Protein AF-A0A8H4VLN3-F1 (afdb_monomer)

Organism: NCBI:txid84607

Sequence (105 aa):
MHAAISAKVCYFVEVFSPTVVGLARGYHFKNQEARKKALEQEIEQLQARLGEGVDAEKIVKRHIALLHKYNEAKDAAQILIGRLASIKQTTIRQIHEDYGLTDDD

Solvent-accessible surface area (backbone atoms only — not comparable to full-atom values): 6223 Å² total; per-residue (Å²): 144,78,74,76,67,62,60,64,61,56,67,70,68,79,68,79,48,72,64,60,59,49,49,52,53,51,51,56,49,53,52,49,52,54,49,48,54,52,50,52,53,50,50,51,53,54,47,62,73,64,36,91,92,56,58,64,67,60,53,50,53,50,51,54,51,51,51,53,54,50,49,54,53,51,54,54,49,51,54,52,45,51,52,49,16,61,74,68,75,48,50,56,67,57,51,27,62,76,68,67,60,61,96,89,121

Foldseek 3Di:
DPPPPVVVVVVVPPPPPVVVVVVVVVVVVVVVVVVVVVVVVVVVVVCVVQPPPDDPVVVVVVVVVVVVVVVVVVVVVLVVLVVVCVVVVHDSVVVCVVVVVDPPD

pLDDT: mean 75.78, std 18.6, range [36.28, 94.94]

Mean predicted aligned error: 15.26 Å

InterPro domains:
  IPR010760 DNA repair protein, Swi5 [PF07061] (30-103)
  IPR010760 DNA repair protein, Swi5 [PTHR28529] (33-105)

Structure (mmCIF, N/CA/C/O backbone):
data_AF-A0A8H4VLN3-F1
#
_entry.id   AF-A0A8H4VLN3-F1
#
loop_
_atom_site.group_PDB
_atom_site.id
_atom_site.type_symbol
_atom_site.label_atom_id
_atom_site.label_alt_id
_atom_site.label_comp_id
_atom_site.label_asym_id
_atom_site.label_entity_id
_atom_site.label_seq_id
_atom_site.pdbx_PDB_ins_code
_atom_site.Cartn_x
_atom_site.Cartn_y
_atom_site.Cartn_z
_atom_site.occupancy
_atom_site.B_iso_or_equiv
_atom_site.auth_seq_id
_atom_site.auth_comp_id
_atom_site.auth_asym_id
_atom_site.auth_atom_id
_atom_site.pdbx_PDB_model_num
ATOM 1 N N . MET A 1 1 ? 77.014 18.017 -9.787 1.00 43.69 1 MET A N 1
ATOM 2 C CA . MET A 1 1 ? 76.338 16.924 -10.525 1.00 43.69 1 MET A CA 1
ATOM 3 C C . MET A 1 1 ? 74.951 16.614 -9.935 1.00 43.69 1 MET A C 1
ATOM 5 O O . MET A 1 1 ? 74.667 15.466 -9.639 1.00 43.69 1 MET A O 1
ATOM 9 N N . HIS A 1 2 ? 74.073 17.612 -9.749 1.00 36.28 2 HIS A N 1
ATOM 10 C CA . HIS A 1 2 ? 72.748 17.415 -9.112 1.00 36.28 2 HIS A CA 1
ATOM 11 C C . HIS A 1 2 ? 71.563 17.954 -9.942 1.00 36.28 2 HIS A C 1
ATOM 13 O O . HIS A 1 2 ? 70.422 17.862 -9.512 1.00 36.28 2 HIS A O 1
ATOM 19 N N . ALA A 1 3 ? 71.807 18.481 -11.149 1.00 39.62 3 ALA A N 1
ATOM 20 C CA . ALA A 1 3 ? 70.766 19.102 -11.978 1.00 39.62 3 ALA A CA 1
ATOM 21 C C . ALA A 1 3 ? 70.187 18.180 -13.074 1.00 39.62 3 ALA A C 1
ATOM 23 O O . ALA A 1 3 ? 69.159 18.497 -13.660 1.00 39.62 3 ALA A O 1
ATOM 24 N N . ALA A 1 4 ? 70.808 17.026 -13.352 1.00 45.34 4 ALA A N 1
ATOM 25 C CA . ALA A 1 4 ? 70.414 16.167 -14.478 1.00 45.34 4 ALA A CA 1
ATOM 26 C C . ALA A 1 4 ? 69.339 15.112 -14.138 1.00 45.34 4 ALA A C 1
ATOM 28 O O . ALA A 1 4 ? 68.749 14.528 -15.043 1.00 45.34 4 ALA A O 1
ATOM 29 N N . ILE A 1 5 ? 69.064 14.861 -12.851 1.00 48.22 5 ILE A N 1
ATOM 30 C CA . ILE A 1 5 ? 68.099 13.827 -12.425 1.00 48.22 5 ILE A CA 1
ATOM 31 C C . ILE A 1 5 ? 66.667 14.395 -12.347 1.00 48.22 5 ILE A C 1
ATOM 33 O O . ILE A 1 5 ? 65.704 13.676 -12.599 1.00 48.22 5 ILE A O 1
ATOM 37 N N . SER A 1 6 ? 66.509 15.702 -12.107 1.00 43.69 6 SER A N 1
ATOM 38 C CA . SER A 1 6 ? 65.190 16.338 -11.952 1.00 43.69 6 SER A CA 1
ATOM 39 C C . SER A 1 6 ? 64.414 16.485 -13.274 1.00 43.69 6 SER A C 1
ATOM 41 O O . SER A 1 6 ? 63.190 16.390 -13.281 1.00 43.69 6 SER A O 1
ATOM 43 N N . ALA A 1 7 ? 65.101 16.594 -14.417 1.00 46.19 7 ALA A N 1
ATOM 44 C CA . ALA A 1 7 ? 64.438 16.721 -15.719 1.00 46.19 7 ALA A CA 1
ATOM 45 C C . ALA A 1 7 ? 63.827 15.401 -16.235 1.00 46.19 7 ALA A C 1
ATOM 47 O O . ALA A 1 7 ? 62.825 15.424 -16.945 1.00 46.19 7 ALA A O 1
ATOM 48 N N . LYS A 1 8 ? 64.386 14.240 -15.854 1.00 44.22 8 LYS A N 1
ATOM 49 C CA . LYS A 1 8 ? 63.875 12.923 -16.285 1.00 44.22 8 LYS A CA 1
ATOM 50 C C . LYS A 1 8 ? 62.603 12.493 -15.551 1.00 44.22 8 LYS A C 1
ATOM 52 O O . LYS A 1 8 ? 61.819 11.741 -16.115 1.00 44.22 8 LYS A O 1
ATOM 57 N N . VAL A 1 9 ? 62.384 12.985 -14.330 1.00 43.94 9 VAL A N 1
ATOM 58 C CA . VAL A 1 9 ? 61.159 12.707 -13.558 1.00 43.94 9 VAL A CA 1
ATOM 59 C C . VAL A 1 9 ? 60.022 13.653 -13.961 1.00 43.94 9 VAL A C 1
ATOM 61 O O . VAL A 1 9 ? 58.866 13.243 -13.960 1.00 43.94 9 VAL A O 1
ATOM 64 N N . CYS A 1 10 ? 60.334 14.879 -14.400 1.00 37.25 10 CYS A N 1
ATOM 65 C CA . CYS A 1 10 ? 59.312 15.817 -14.877 1.00 37.25 10 CYS A CA 1
ATOM 66 C C . CYS A 1 10 ? 58.704 15.395 -16.232 1.00 37.25 10 CYS A C 1
ATOM 68 O O . CYS A 1 10 ? 57.500 15.507 -16.434 1.00 37.25 10 CYS A O 1
ATOM 70 N N . TYR A 1 11 ? 59.500 14.796 -17.127 1.00 39.62 11 TYR A N 1
ATOM 71 C CA . TYR A 1 11 ? 59.018 14.333 -18.439 1.00 39.62 11 TYR A CA 1
ATOM 72 C C . TYR A 1 11 ? 58.096 13.102 -18.402 1.00 39.62 11 TYR A C 1
ATOM 74 O O . TYR A 1 11 ? 57.550 12.723 -19.436 1.00 39.62 11 TYR A O 1
ATOM 82 N N . PHE A 1 12 ? 57.912 12.460 -17.244 1.00 38.09 12 PHE A N 1
ATOM 83 C CA . PHE A 1 12 ? 57.070 11.265 -17.131 1.00 38.09 12 PHE A CA 1
ATOM 84 C C . PHE A 1 12 ? 55.602 11.581 -16.784 1.00 38.09 12 PHE A C 1
ATOM 86 O O . PHE A 1 12 ? 54.744 10.718 -16.945 1.00 38.09 12 PHE A O 1
ATOM 93 N N . VAL A 1 13 ? 55.283 12.808 -16.347 1.00 44.00 13 VAL A N 1
ATOM 94 C CA . VAL A 1 13 ? 53.928 13.165 -15.870 1.00 44.00 13 VAL A CA 1
ATOM 95 C C . VAL A 1 13 ? 53.151 14.055 -16.857 1.00 44.00 13 VAL A C 1
ATOM 97 O O . VAL A 1 13 ? 51.926 14.107 -16.800 1.00 44.00 13 VAL A O 1
ATOM 100 N N . GLU A 1 14 ? 53.812 14.671 -17.841 1.00 38.47 14 GLU A N 1
ATOM 101 C CA . GLU A 1 14 ? 53.172 15.553 -18.839 1.00 38.47 14 GLU A CA 1
ATOM 102 C C . GLU A 1 14 ? 52.742 14.858 -20.147 1.00 38.47 14 GLU A C 1
ATOM 104 O O . GLU A 1 14 ? 52.456 15.516 -21.145 1.00 38.47 14 GLU A O 1
ATOM 109 N N . VAL A 1 15 ? 52.634 13.525 -20.168 1.00 43.03 15 VAL A N 1
ATOM 110 C CA . VAL A 1 15 ? 52.060 12.788 -21.314 1.00 43.03 15 VAL A CA 1
ATOM 111 C C . VAL A 1 15 ? 50.862 11.943 -20.878 1.00 43.03 15 VAL A C 1
ATOM 113 O O . VAL A 1 15 ? 50.728 10.774 -21.232 1.00 43.03 15 VAL A O 1
ATOM 116 N N . PHE A 1 16 ? 49.927 12.534 -20.130 1.00 47.53 16 PHE A N 1
ATOM 117 C CA . PHE A 1 16 ? 48.560 12.006 -20.091 1.00 47.53 16 PHE A CA 1
ATOM 118 C C . PHE A 1 16 ? 47.848 12.444 -21.378 1.00 47.53 16 PHE A C 1
ATOM 120 O O . PHE A 1 16 ? 47.191 13.478 -21.458 1.00 47.53 16 PHE A O 1
ATOM 127 N N . SER A 1 17 ? 48.101 11.677 -22.438 1.00 41.06 17 SER A N 1
ATOM 128 C CA . SER A 1 17 ? 47.664 11.942 -23.807 1.00 41.06 17 SER A CA 1
ATOM 129 C C . SER A 1 17 ? 46.146 12.224 -23.891 1.00 41.06 17 SER A C 1
ATOM 131 O O . SER A 1 17 ? 45.361 11.474 -23.306 1.00 41.06 17 SER A O 1
ATOM 133 N N . PRO A 1 18 ? 45.676 13.221 -24.672 1.00 52.78 18 PRO A N 1
ATOM 134 C CA . PRO A 1 18 ? 44.240 13.466 -24.894 1.00 52.78 18 PRO A CA 1
ATOM 135 C C . PRO A 1 18 ? 43.489 12.224 -25.414 1.00 52.78 18 PRO A C 1
ATOM 137 O O . PRO A 1 18 ? 42.276 12.092 -25.243 1.00 52.78 18 PRO A O 1
ATOM 140 N N . THR A 1 19 ? 44.224 11.265 -25.977 1.00 52.22 19 THR A N 1
ATOM 141 C CA . THR A 1 19 ? 43.740 9.967 -26.445 1.00 52.22 19 THR A CA 1
ATOM 142 C C . THR A 1 19 ? 43.203 9.069 -25.325 1.00 52.22 19 THR A C 1
ATOM 144 O O . THR A 1 19 ? 42.180 8.421 -25.531 1.00 52.22 19 THR A O 1
ATOM 147 N N . VAL A 1 20 ? 43.814 9.043 -24.129 1.00 53.38 20 VAL A N 1
ATOM 148 C CA . VAL A 1 20 ? 43.330 8.185 -23.021 1.00 53.38 20 VAL A CA 1
ATOM 149 C C . VAL A 1 20 ? 42.072 8.752 -22.365 1.00 53.38 20 VAL A C 1
ATOM 151 O O . VAL A 1 20 ? 41.158 8.001 -22.026 1.00 53.38 20 VAL A O 1
ATOM 154 N N . VAL A 1 21 ? 41.968 10.082 -22.275 1.00 53.91 21 VAL A N 1
ATOM 155 C CA . VAL A 1 21 ? 40.754 10.765 -21.803 1.00 53.91 21 VAL A CA 1
ATOM 156 C C . VAL A 1 21 ? 39.619 10.596 -22.821 1.00 53.91 21 VAL A C 1
ATOM 158 O O . VAL A 1 21 ? 38.486 10.314 -22.434 1.00 53.91 21 VAL A O 1
ATOM 161 N N . GLY A 1 22 ? 39.918 10.682 -24.123 1.00 56.16 22 GLY A N 1
ATOM 162 C CA . GLY A 1 22 ? 38.964 10.402 -25.201 1.00 56.16 22 GLY A CA 1
ATOM 163 C C . GLY A 1 22 ? 38.463 8.953 -25.207 1.00 56.16 22 GLY A C 1
ATOM 164 O O . GLY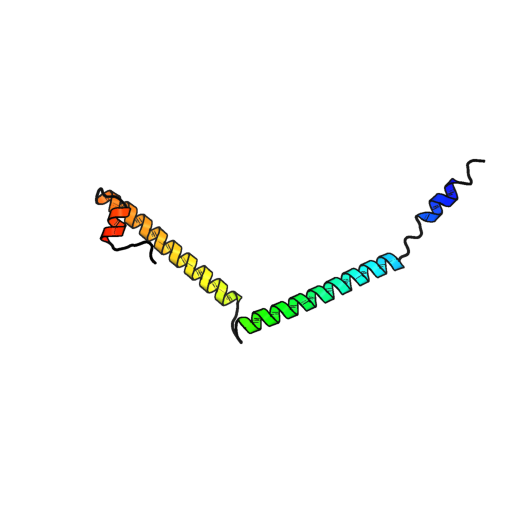 A 1 22 ? 37.258 8.723 -25.324 1.00 56.16 22 GLY A O 1
ATOM 165 N N . LEU A 1 23 ? 39.356 7.977 -24.999 1.00 57.16 23 LEU A N 1
ATOM 166 C CA . LEU A 1 23 ? 38.995 6.560 -24.886 1.00 57.16 23 LEU A CA 1
ATOM 167 C C . LEU A 1 23 ? 38.120 6.278 -23.659 1.00 57.16 23 LEU A C 1
ATOM 169 O O . LEU A 1 23 ? 37.121 5.572 -23.784 1.00 57.16 23 LEU A O 1
ATOM 173 N N . ALA A 1 24 ? 38.445 6.851 -22.496 1.00 60.44 24 ALA A N 1
ATOM 174 C CA . ALA A 1 24 ? 37.644 6.694 -21.282 1.00 60.44 24 ALA A CA 1
ATOM 175 C C . ALA A 1 24 ? 36.236 7.296 -21.443 1.00 60.44 24 ALA A C 1
ATOM 177 O O . ALA A 1 24 ? 35.244 6.687 -21.039 1.00 60.44 24 ALA A O 1
ATOM 178 N N . ARG A 1 25 ? 36.125 8.455 -22.108 1.00 57.03 25 ARG A N 1
ATOM 179 C CA . ARG A 1 25 ? 34.837 9.101 -22.414 1.00 57.03 25 ARG A CA 1
ATOM 180 C C . ARG A 1 25 ? 34.002 8.273 -23.395 1.00 57.03 25 ARG A C 1
ATOM 182 O O . ARG A 1 25 ? 32.803 8.107 -23.183 1.00 57.03 25 ARG A O 1
ATOM 189 N N . GLY A 1 26 ? 34.638 7.703 -24.421 1.00 63.50 26 GLY A N 1
ATOM 190 C CA . GLY A 1 26 ? 34.001 6.787 -25.370 1.00 63.50 26 GLY A CA 1
ATOM 191 C C . GLY A 1 26 ? 33.563 5.465 -24.731 1.00 63.50 26 GLY A C 1
ATOM 192 O O . GLY A 1 26 ? 32.470 4.981 -25.018 1.00 63.50 26 GLY A O 1
ATOM 193 N N . TYR A 1 27 ? 34.364 4.907 -23.819 1.00 64.44 27 TYR A N 1
ATOM 194 C CA . TYR A 1 27 ? 34.013 3.709 -23.051 1.00 64.44 27 TYR A CA 1
ATOM 195 C C . TYR A 1 27 ? 32.814 3.963 -22.129 1.00 64.44 27 TYR A C 1
ATOM 197 O O . TYR A 1 27 ? 31.868 3.180 -22.116 1.00 64.44 27 TYR A O 1
ATOM 205 N N . HIS A 1 28 ? 32.796 5.098 -21.423 1.00 66.19 28 HIS A N 1
ATOM 206 C CA . HIS A 1 28 ? 31.669 5.492 -20.577 1.00 66.19 28 HIS A CA 1
ATOM 207 C C . HIS A 1 28 ? 30.385 5.717 -21.392 1.00 66.19 28 HIS A C 1
ATOM 209 O O . HIS A 1 28 ? 29.294 5.379 -20.939 1.00 66.19 28 HIS A O 1
ATOM 215 N N . PHE A 1 29 ? 30.484 6.260 -22.608 1.00 67.50 29 PHE A N 1
ATOM 216 C CA . PHE A 1 29 ? 29.331 6.426 -23.495 1.00 67.50 29 PHE A CA 1
ATOM 217 C C . PHE A 1 29 ? 28.793 5.079 -23.994 1.00 67.50 29 PHE A C 1
ATOM 219 O O . PHE A 1 29 ? 27.612 4.800 -23.817 1.00 67.50 29 PHE A O 1
ATOM 226 N N . LYS A 1 30 ? 29.668 4.192 -24.486 1.00 74.19 30 LYS A N 1
ATOM 227 C CA . LYS A 1 30 ? 29.289 2.837 -24.924 1.00 74.19 30 LYS A CA 1
ATOM 228 C C . LYS A 1 30 ? 28.662 2.010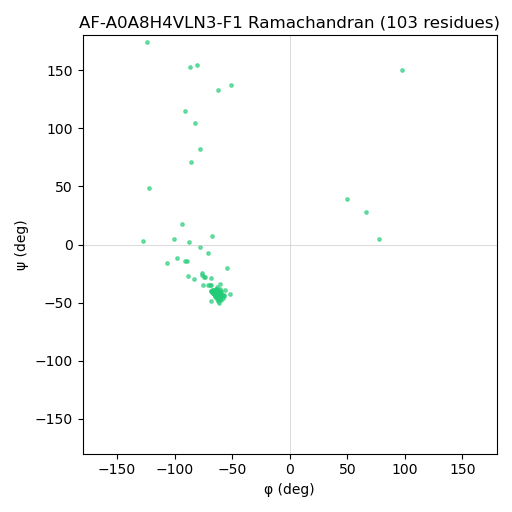 -23.803 1.00 74.19 30 LYS A C 1
ATOM 230 O O . LYS A 1 30 ? 27.681 1.309 -24.029 1.00 74.19 30 LYS A O 1
ATOM 235 N N . ASN A 1 31 ? 29.195 2.108 -22.586 1.00 76.81 31 ASN A N 1
ATOM 236 C CA . ASN A 1 31 ? 28.651 1.386 -21.438 1.00 76.81 31 ASN A CA 1
ATOM 237 C C . ASN A 1 31 ? 27.280 1.943 -21.014 1.00 76.81 31 ASN A C 1
ATOM 239 O O . ASN A 1 31 ? 26.392 1.188 -20.625 1.00 76.81 31 ASN A O 1
ATOM 243 N N . GLN A 1 32 ? 27.078 3.260 -21.135 1.00 78.19 32 GLN A N 1
ATOM 244 C CA . GLN A 1 32 ? 25.769 3.880 -20.927 1.00 78.19 32 GLN A CA 1
ATOM 245 C C . GLN A 1 32 ? 24.760 3.486 -22.009 1.00 78.19 32 GLN A C 1
ATOM 247 O O . GLN A 1 32 ? 23.612 3.226 -21.671 1.00 78.19 32 GLN A O 1
ATOM 252 N N . GLU A 1 33 ? 25.157 3.411 -23.279 1.00 81.69 33 GLU A N 1
ATOM 253 C CA . GLU A 1 33 ? 24.280 2.956 -24.365 1.00 81.69 33 GLU A CA 1
ATOM 254 C C . GLU A 1 33 ? 23.885 1.487 -24.203 1.00 81.69 33 GLU A C 1
ATOM 256 O O . GLU A 1 33 ? 22.706 1.155 -24.299 1.00 81.69 33 GLU A O 1
ATOM 261 N N . ALA A 1 34 ? 24.842 0.614 -23.873 1.00 84.25 34 ALA A N 1
ATOM 262 C CA . ALA A 1 34 ? 24.561 -0.790 -23.585 1.00 84.25 34 ALA A CA 1
ATOM 263 C C . ALA A 1 34 ? 23.594 -0.939 -22.399 1.00 84.25 34 ALA A C 1
ATOM 265 O O . ALA A 1 34 ? 22.646 -1.721 -22.462 1.00 84.25 34 ALA A O 1
ATOM 266 N N . ARG A 1 35 ? 23.787 -0.138 -21.342 1.00 84.69 35 ARG A N 1
ATOM 267 C CA . ARG A 1 35 ? 22.894 -0.116 -20.178 1.00 84.69 35 ARG A CA 1
ATOM 268 C C . ARG A 1 35 ? 21.503 0.418 -20.518 1.00 84.69 35 ARG A C 1
ATOM 270 O O . ARG A 1 35 ? 20.526 -0.156 -20.055 1.00 84.69 35 ARG A O 1
ATOM 277 N N . LYS A 1 36 ? 21.396 1.479 -21.324 1.00 88.56 36 LYS A N 1
ATOM 278 C CA . LYS A 1 36 ? 20.105 2.002 -21.802 1.00 88.56 36 LYS A CA 1
ATOM 279 C C . LYS A 1 36 ? 19.344 0.944 -22.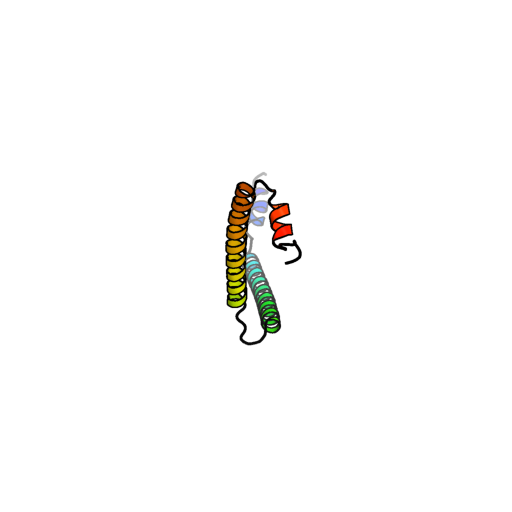589 1.00 88.56 36 LYS A C 1
ATOM 281 O O . LYS A 1 36 ? 18.195 0.684 -22.270 1.00 88.56 36 LYS A O 1
ATOM 286 N N . LYS A 1 37 ? 20.014 0.272 -23.526 1.00 89.31 37 LYS A N 1
ATOM 287 C CA . LYS A 1 37 ? 19.403 -0.783 -24.340 1.00 89.31 37 LYS A CA 1
ATOM 288 C C . LYS A 1 37 ? 18.916 -1.964 -23.497 1.00 89.31 37 LYS A C 1
ATOM 290 O O . LYS A 1 37 ? 17.842 -2.494 -23.752 1.00 89.31 37 LYS A O 1
ATOM 295 N N . ALA A 1 38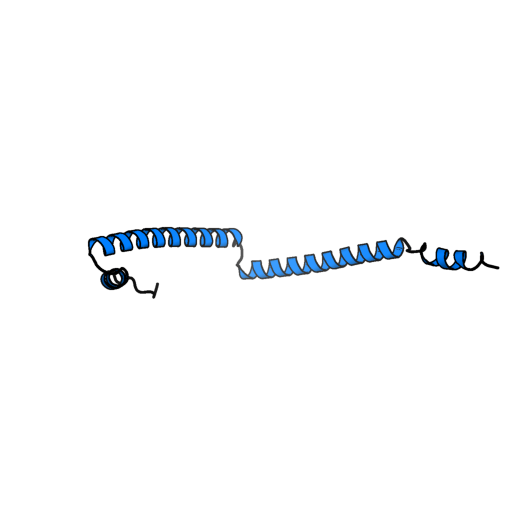 ? 19.685 -2.365 -22.483 1.00 89.62 38 ALA A N 1
ATOM 296 C CA . ALA A 1 38 ? 19.258 -3.405 -21.548 1.00 89.62 38 ALA A CA 1
ATOM 297 C C . ALA A 1 38 ? 18.006 -2.982 -20.753 1.00 89.62 38 ALA A C 1
ATOM 299 O O . ALA A 1 38 ? 17.078 -3.772 -20.614 1.00 89.62 38 ALA A O 1
ATOM 300 N N . LEU A 1 39 ? 17.956 -1.728 -20.288 1.00 89.25 39 LEU A N 1
ATOM 301 C CA . LEU A 1 39 ? 16.792 -1.181 -19.581 1.00 89.25 39 LEU A CA 1
ATOM 302 C C . LEU A 1 39 ? 15.564 -1.054 -20.493 1.00 89.25 39 LEU A C 1
ATOM 304 O O . LEU A 1 39 ? 14.457 -1.343 -20.058 1.00 89.25 39 LEU A O 1
ATOM 308 N N . GLU A 1 40 ? 15.741 -0.660 -21.755 1.00 89.62 40 GLU A N 1
ATOM 309 C CA . GLU A 1 40 ? 14.658 -0.606 -22.747 1.00 89.62 40 GLU A CA 1
ATOM 310 C C . GLU A 1 40 ? 14.062 -1.999 -22.998 1.00 89.62 40 GLU A C 1
ATOM 312 O O . GLU A 1 40 ? 12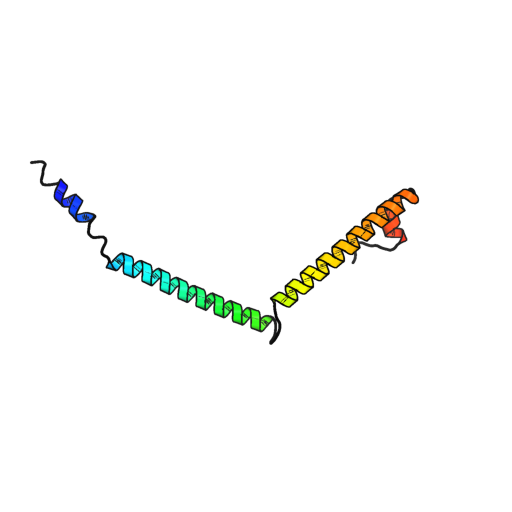.843 -2.153 -22.982 1.00 89.62 40 GLU A O 1
ATOM 317 N N . GLN A 1 41 ? 14.904 -3.031 -23.125 1.00 88.50 41 GLN A N 1
ATOM 318 C CA . GLN A 1 41 ? 14.447 -4.420 -23.261 1.00 88.50 41 GLN A CA 1
ATOM 319 C C . GLN A 1 41 ? 13.681 -4.911 -22.028 1.00 88.50 41 GLN A C 1
ATOM 321 O O . GLN A 1 41 ? 12.684 -5.619 -22.156 1.00 88.50 41 GLN A O 1
ATOM 326 N N . GLU A 1 42 ? 14.131 -4.544 -20.828 1.00 87.50 42 GLU A N 1
ATOM 327 C CA . GLU A 1 42 ? 13.436 -4.888 -19.587 1.00 87.50 42 GLU A CA 1
ATOM 328 C C . GLU A 1 42 ? 12.071 -4.187 -19.498 1.00 87.50 42 GLU A C 1
ATOM 330 O O . GLU A 1 42 ? 11.078 -4.816 -19.130 1.00 87.50 42 GLU A O 1
ATOM 335 N N . ILE A 1 43 ? 11.987 -2.918 -19.913 1.00 85.00 43 ILE A N 1
ATOM 336 C CA . ILE A 1 43 ? 10.724 -2.172 -19.993 1.00 85.00 43 ILE A CA 1
ATOM 337 C C . ILE A 1 43 ? 9.754 -2.852 -20.965 1.00 85.00 43 ILE A C 1
ATOM 339 O O . ILE A 1 43 ? 8.601 -3.067 -20.596 1.00 85.00 43 ILE A O 1
ATOM 343 N N . GLU A 1 44 ? 10.204 -3.243 -22.159 1.00 84.06 44 GLU A N 1
ATOM 344 C CA . GLU A 1 44 ? 9.360 -3.943 -23.139 1.00 84.06 44 GLU A CA 1
ATOM 345 C C . GLU A 1 44 ? 8.834 -5.279 -22.594 1.00 84.06 44 GLU A C 1
ATOM 347 O O . GLU A 1 44 ? 7.647 -5.583 -22.724 1.00 84.06 44 GLU A O 1
ATOM 352 N N . GLN A 1 45 ? 9.680 -6.062 -21.915 1.00 86.38 45 GLN A N 1
ATOM 353 C CA . GLN A 1 45 ? 9.264 -7.319 -21.281 1.00 86.38 45 GLN A CA 1
ATOM 354 C C . GLN A 1 45 ? 8.233 -7.094 -20.169 1.00 86.38 45 GLN A C 1
ATOM 356 O O . GLN A 1 45 ? 7.261 -7.846 -20.054 1.00 86.38 45 GLN A O 1
ATOM 361 N N . LEU A 1 46 ? 8.428 -6.065 -19.342 1.00 84.00 46 LEU A N 1
ATOM 362 C CA . LEU A 1 46 ? 7.500 -5.713 -18.267 1.00 84.00 46 LEU A CA 1
ATOM 363 C C . LEU A 1 46 ? 6.166 -5.195 -18.816 1.00 84.00 46 LEU A C 1
ATOM 365 O O . LEU A 1 46 ? 5.114 -5.568 -18.298 1.00 84.00 46 LEU A O 1
ATOM 369 N N . GLN A 1 47 ? 6.192 -4.400 -19.885 1.00 81.50 47 GLN A N 1
ATOM 370 C CA . GLN A 1 47 ? 4.991 -3.931 -20.577 1.00 81.50 47 GLN A CA 1
ATOM 371 C C . GLN A 1 47 ? 4.225 -5.090 -21.224 1.00 81.50 47 GLN A C 1
ATOM 373 O O . GLN A 1 47 ? 3.011 -5.185 -21.052 1.00 81.50 47 GLN A O 1
ATOM 378 N N . ALA A 1 48 ? 4.921 -6.029 -21.872 1.00 82.06 48 ALA A N 1
ATOM 379 C CA . ALA A 1 48 ? 4.305 -7.228 -22.437 1.00 82.06 48 ALA A CA 1
ATOM 380 C C . ALA A 1 48 ? 3.629 -8.099 -21.361 1.00 82.06 48 ALA A C 1
ATOM 382 O O . ALA A 1 48 ? 2.542 -8.629 -21.584 1.00 82.06 48 ALA A O 1
ATOM 383 N N . ARG A 1 49 ? 4.232 -8.212 -20.167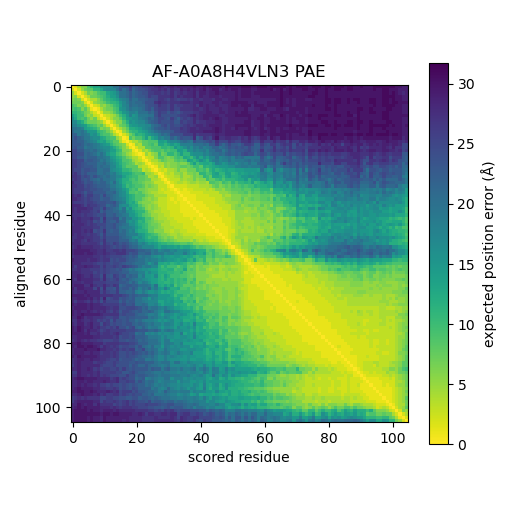 1.00 81.19 49 ARG A N 1
ATOM 384 C CA . ARG A 1 49 ? 3.638 -8.927 -19.021 1.00 81.19 49 ARG A CA 1
ATOM 385 C C . ARG A 1 49 ? 2.403 -8.237 -18.441 1.00 81.19 49 ARG A C 1
ATOM 387 O O . ARG A 1 49 ? 1.563 -8.925 -17.867 1.00 81.19 49 ARG A O 1
ATOM 394 N N . LEU A 1 50 ? 2.302 -6.912 -18.548 1.00 77.88 50 LEU A N 1
ATOM 395 C CA . LEU A 1 50 ? 1.147 -6.149 -18.064 1.00 77.88 50 LEU A CA 1
ATOM 396 C C . LEU A 1 50 ? -0.083 -6.266 -18.977 1.00 77.88 50 LEU A C 1
ATOM 398 O O . LEU A 1 50 ? -1.203 -6.102 -18.496 1.00 77.88 50 LEU A O 1
ATOM 402 N N . GLY A 1 51 ? 0.122 -6.573 -20.259 1.00 74.69 51 GLY A N 1
ATOM 403 C CA . GLY A 1 51 ? -0.925 -6.635 -21.279 1.00 74.69 51 GLY A CA 1
ATOM 404 C C . GLY A 1 51 ? -1.026 -5.351 -22.109 1.00 74.69 51 GLY A C 1
ATOM 405 O O . GLY A 1 51 ? -0.722 -4.250 -21.646 1.00 74.69 51 GLY A O 1
ATOM 406 N N . GLU A 1 52 ? -1.447 -5.491 -23.367 1.00 71.75 52 GLU A N 1
ATOM 407 C CA . GLU A 1 52 ? -1.557 -4.368 -24.304 1.00 71.75 52 GLU A CA 1
ATOM 408 C C . GLU A 1 52 ? -2.579 -3.324 -23.826 1.00 71.75 52 GLU A C 1
ATOM 410 O O . GLU A 1 52 ? -3.696 -3.648 -23.423 1.00 71.75 52 GLU A O 1
ATOM 415 N N . GLY A 1 53 ? -2.191 -2.046 -23.870 1.00 68.00 53 GLY A N 1
ATOM 416 C CA . GLY A 1 53 ? -3.058 -0.922 -23.495 1.00 68.00 53 GLY A CA 1
ATOM 417 C C . GLY A 1 53 ? -3.225 -0.702 -21.988 1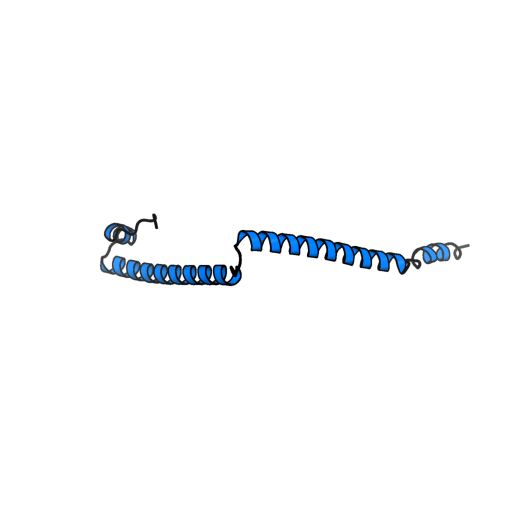.00 68.00 53 GLY A C 1
ATOM 418 O O . GLY A 1 53 ? -3.991 0.176 -21.583 1.00 68.00 53 GLY A O 1
ATOM 419 N N . VAL A 1 54 ? -2.508 -1.459 -21.151 1.00 72.69 54 VAL A N 1
ATOM 420 C CA . VAL A 1 54 ? -2.569 -1.329 -19.695 1.00 72.69 54 VAL A CA 1
ATOM 421 C C . VAL A 1 54 ? -1.520 -0.340 -19.192 1.00 72.69 54 VAL A C 1
ATOM 423 O O . VAL A 1 54 ? -0.315 -0.564 -19.262 1.00 72.69 54 VAL A O 1
ATOM 426 N N . ASP A 1 55 ? -1.996 0.770 -18.637 1.00 79.75 55 ASP A N 1
ATOM 427 C CA . ASP A 1 55 ? -1.155 1.784 -18.012 1.00 79.75 55 ASP A CA 1
ATOM 428 C C . ASP A 1 55 ? -0.801 1.365 -16.573 1.00 79.75 55 ASP A C 1
ATOM 430 O O . ASP A 1 55 ? -1.632 1.431 -15.657 1.00 79.75 55 ASP A O 1
ATOM 434 N N . ALA A 1 56 ? 0.447 0.923 -16.390 1.00 80.50 56 ALA A N 1
ATOM 435 C CA . ALA A 1 56 ? 1.001 0.500 -15.104 1.00 80.50 56 ALA A CA 1
ATOM 436 C C . ALA A 1 56 ? 0.793 1.549 -14.007 1.00 80.50 56 ALA A C 1
ATOM 438 O O . ALA A 1 56 ? 0.419 1.227 -12.877 1.00 80.50 56 ALA A O 1
ATOM 439 N N . GLU A 1 57 ? 1.005 2.820 -14.348 1.00 83.19 57 GLU A N 1
ATOM 440 C CA . GLU A 1 57 ? 0.945 3.919 -13.398 1.00 83.19 57 GLU A CA 1
ATOM 441 C C . GLU A 1 57 ? -0.492 4.135 -12.919 1.00 83.19 57 GLU A C 1
ATOM 443 O O . GLU A 1 57 ? -0.730 4.324 -11.724 1.00 83.19 57 GLU A O 1
ATOM 448 N N . LYS A 1 58 ? -1.476 4.027 -13.821 1.00 84.56 58 LYS A N 1
ATOM 449 C CA . LYS A 1 58 ? -2.898 4.091 -13.448 1.00 84.56 58 LYS A CA 1
ATOM 450 C C . LYS A 1 58 ? -3.313 2.934 -12.549 1.00 84.56 58 LYS A C 1
ATOM 452 O O . LYS A 1 58 ? -4.056 3.164 -11.594 1.00 84.56 58 LYS A O 1
ATOM 457 N N . ILE A 1 59 ? -2.841 1.715 -12.815 1.00 84.88 59 ILE A N 1
ATOM 458 C CA . ILE A 1 59 ? -3.137 0.558 -11.957 1.00 84.88 59 ILE A CA 1
ATOM 459 C C . ILE A 1 59 ? -2.589 0.783 -10.555 1.00 84.88 59 ILE A C 1
ATOM 461 O O . ILE A 1 59 ? -3.331 0.629 -9.583 1.00 84.88 59 ILE A O 1
ATOM 465 N N . VAL A 1 60 ? -1.318 1.167 -10.447 1.00 87.88 60 VAL A N 1
ATOM 466 C CA . VAL A 1 60 ? -0.664 1.389 -9.155 1.00 87.88 60 VAL A CA 1
ATOM 467 C C . VAL A 1 60 ? -1.351 2.523 -8.401 1.00 87.88 60 VAL A C 1
ATOM 469 O O . VAL A 1 60 ? -1.738 2.337 -7.249 1.00 87.88 60 VAL A O 1
ATOM 472 N N . LYS A 1 61 ? -1.613 3.661 -9.057 1.00 89.50 61 LYS A N 1
ATOM 473 C CA . LYS A 1 61 ? -2.341 4.786 -8.448 1.00 89.50 61 LYS A CA 1
ATOM 474 C C . LYS A 1 61 ? -3.722 4.376 -7.947 1.00 89.50 61 LYS A C 1
ATOM 476 O O . LYS A 1 61 ? -4.100 4.745 -6.837 1.00 89.50 61 LYS A O 1
ATOM 481 N N . ARG A 1 62 ? -4.468 3.588 -8.729 1.00 90.56 62 ARG A N 1
ATOM 482 C CA . ARG A 1 62 ? -5.781 3.078 -8.316 1.00 90.56 62 ARG A CA 1
ATOM 483 C C . ARG A 1 62 ? -5.674 2.185 -7.080 1.00 90.56 62 ARG A C 1
ATOM 485 O O . ARG A 1 62 ? -6.476 2.345 -6.167 1.00 90.56 62 ARG A O 1
ATOM 492 N N . HIS A 1 63 ? -4.704 1.273 -7.034 1.00 92.31 63 HIS A N 1
ATOM 493 C CA . HIS A 1 63 ? -4.518 0.385 -5.882 1.00 92.31 63 HIS A CA 1
ATOM 494 C C . HIS A 1 63 ? -4.095 1.152 -4.629 1.00 92.31 63 HIS A C 1
ATOM 496 O O . HIS A 1 63 ? -4.656 0.915 -3.565 1.00 92.31 63 HIS A O 1
ATOM 502 N N . ILE A 1 64 ? -3.188 2.123 -4.759 1.00 92.62 64 ILE A N 1
ATOM 503 C CA . ILE A 1 64 ? -2.795 3.010 -3.656 1.00 92.62 64 ILE A CA 1
ATOM 504 C C . ILE A 1 64 ? -4.019 3.759 -3.110 1.00 92.62 64 ILE A C 1
ATOM 506 O O . ILE A 1 64 ? -4.244 3.778 -1.902 1.00 92.62 64 ILE A O 1
ATOM 510 N N . ALA A 1 65 ? -4.854 4.320 -3.989 1.00 92.94 65 ALA A N 1
ATOM 511 C CA . ALA A 1 65 ? -6.066 5.024 -3.576 1.00 92.94 65 ALA A CA 1
ATOM 512 C C . ALA A 1 65 ? -7.070 4.103 -2.858 1.00 92.94 65 ALA A C 1
ATOM 514 O O . ALA A 1 65 ? -7.672 4.502 -1.862 1.00 92.94 65 ALA A O 1
ATOM 515 N N . LEU A 1 66 ? -7.244 2.867 -3.337 1.00 93.56 66 LEU A N 1
ATOM 516 C CA . LEU A 1 66 ? -8.114 1.882 -2.690 1.00 93.56 66 LEU A CA 1
ATOM 517 C C . LEU A 1 66 ? -7.594 1.478 -1.308 1.00 93.56 66 LEU A C 1
ATOM 519 O O . LEU A 1 66 ? -8.388 1.408 -0.373 1.00 93.56 66 LEU A O 1
ATOM 523 N N . LEU A 1 67 ? -6.283 1.272 -1.165 1.00 94.69 67 LEU A N 1
ATOM 524 C CA . LEU A 1 67 ? -5.660 0.950 0.119 1.00 94.69 67 LEU A CA 1
ATOM 525 C C . LEU A 1 67 ? -5.817 2.087 1.130 1.00 94.69 67 LEU A C 1
ATOM 527 O O . LEU A 1 67 ? -6.192 1.829 2.270 1.00 94.69 67 LEU A O 1
ATOM 531 N N . HIS A 1 68 ? -5.603 3.341 0.720 1.00 93.50 68 HIS A N 1
ATOM 532 C CA . HIS A 1 68 ? -5.847 4.486 1.601 1.00 93.50 68 HIS A CA 1
ATOM 533 C C . HIS A 1 68 ? -7.306 4.555 2.047 1.00 93.50 68 HIS A C 1
ATOM 535 O O . HIS A 1 68 ? -7.570 4.675 3.237 1.00 93.50 68 HIS A O 1
ATOM 541 N N . LYS A 1 69 ? -8.251 4.390 1.116 1.00 94.06 69 LYS A N 1
ATOM 542 C CA . LYS A 1 69 ? -9.681 4.405 1.439 1.00 94.06 69 LYS A CA 1
ATOM 543 C C . LYS A 1 69 ? -10.080 3.273 2.391 1.00 94.06 69 LYS A C 1
ATOM 545 O O . LYS A 1 69 ? -10.890 3.490 3.289 1.00 94.06 69 LYS A O 1
ATOM 550 N N . TYR A 1 70 ? -9.540 2.072 2.186 1.00 93.94 70 TYR A N 1
ATOM 551 C CA . TYR A 1 70 ? -9.767 0.941 3.083 1.00 93.94 70 TYR A CA 1
ATOM 552 C C . TYR A 1 70 ? -9.216 1.237 4.482 1.00 93.94 70 TYR A C 1
ATOM 554 O O . TYR A 1 70 ? -9.946 1.088 5.458 1.00 93.94 70 TYR A O 1
ATOM 562 N N . ASN A 1 71 ? -7.974 1.719 4.577 1.00 92.56 71 ASN A N 1
ATOM 563 C CA . ASN A 1 71 ? -7.352 2.043 5.859 1.00 92.56 71 ASN A CA 1
ATOM 564 C C . ASN A 1 71 ? -8.115 3.148 6.598 1.00 92.56 71 ASN A C 1
ATOM 566 O O . ASN A 1 71 ? -8.415 2.984 7.771 1.00 92.56 71 ASN A O 1
ATOM 570 N N . GLU A 1 72 ? -8.522 4.219 5.913 1.00 94.94 72 GLU A N 1
ATOM 571 C CA . GLU A 1 72 ? -9.331 5.285 6.518 1.00 94.94 72 GLU A CA 1
ATOM 572 C C . GLU A 1 72 ? -10.657 4.758 7.083 1.00 94.94 72 GLU A C 1
ATOM 574 O O . GLU A 1 72 ? -11.052 5.112 8.196 1.00 94.94 72 GLU A O 1
ATOM 579 N N . ALA A 1 73 ? -11.347 3.890 6.335 1.00 91.81 73 ALA A N 1
ATOM 580 C CA . ALA A 1 73 ? -12.586 3.274 6.796 1.00 91.81 73 ALA A CA 1
ATOM 581 C C . ALA A 1 73 ? -12.349 2.340 7.995 1.00 91.81 73 ALA A C 1
ATOM 583 O O . ALA A 1 73 ? -13.119 2.375 8.958 1.00 91.81 73 ALA A O 1
ATOM 584 N N . LYS A 1 74 ? -11.274 1.543 7.958 1.00 90.44 74 LYS A N 1
ATOM 585 C CA . LYS A 1 74 ? -10.869 0.646 9.046 1.00 90.44 74 LYS A CA 1
ATOM 586 C C . LYS A 1 74 ? -10.531 1.426 10.315 1.00 90.44 74 LYS A C 1
ATOM 588 O O . LYS A 1 74 ? -11.039 1.095 11.382 1.00 90.44 74 LYS A O 1
ATOM 593 N N . ASP A 1 75 ? -9.759 2.499 10.200 1.00 93.31 75 ASP A N 1
ATOM 594 C CA . ASP A 1 75 ? -9.369 3.347 11.326 1.00 93.31 75 ASP A CA 1
ATOM 595 C C . ASP A 1 75 ? -10.588 4.039 11.950 1.00 93.31 75 ASP A C 1
ATOM 597 O O . ASP A 1 75 ? -10.762 4.036 13.173 1.00 93.31 75 ASP A O 1
ATOM 601 N N . ALA A 1 76 ? -11.490 4.575 11.120 1.00 94.38 76 ALA A N 1
ATOM 602 C CA . ALA A 1 76 ? -12.743 5.157 11.590 1.00 94.38 76 ALA A CA 1
ATOM 603 C C . ALA A 1 76 ? -13.614 4.121 12.323 1.00 94.38 76 ALA A C 1
ATOM 605 O O . ALA A 1 76 ? -14.138 4.408 13.404 1.00 94.38 76 ALA A O 1
ATOM 606 N N . ALA A 1 77 ? -13.735 2.907 11.777 1.00 91.12 77 ALA A N 1
ATOM 607 C CA . ALA A 1 77 ? -14.455 1.812 12.418 1.00 91.12 77 ALA A CA 1
ATOM 608 C C . ALA A 1 77 ? -13.817 1.425 13.762 1.00 91.12 77 ALA A C 1
ATOM 610 O O . ALA A 1 77 ? -14.528 1.289 14.757 1.00 91.12 77 ALA A O 1
ATOM 611 N N . GLN A 1 78 ? -12.488 1.344 13.837 1.00 90.62 78 GLN A N 1
ATOM 612 C CA . GLN A 1 78 ? -11.777 0.999 15.068 1.00 90.62 78 GLN A CA 1
ATOM 613 C C . GLN A 1 78 ? -11.999 2.039 16.177 1.00 90.62 78 GLN A C 1
ATOM 615 O O . GLN A 1 78 ? -12.184 1.678 17.343 1.00 90.62 78 GLN A O 1
ATOM 620 N N . ILE A 1 79 ? -12.054 3.330 15.827 1.00 93.62 79 ILE A N 1
ATOM 621 C CA . ILE A 1 79 ? -12.398 4.409 16.769 1.00 93.62 79 ILE A CA 1
ATOM 622 C C . ILE A 1 79 ? -13.821 4.223 17.307 1.00 93.62 79 ILE A C 1
ATOM 624 O O . ILE A 1 79 ? -14.056 4.356 18.513 1.00 93.62 79 ILE A O 1
ATOM 628 N N . LEU A 1 80 ? -14.780 3.918 16.428 1.00 93.06 80 LEU A N 1
ATOM 629 C CA . LEU A 1 80 ? -16.169 3.675 16.819 1.00 93.06 80 LEU A CA 1
ATOM 630 C C . LEU A 1 80 ? -16.291 2.453 17.732 1.00 93.06 80 LEU A C 1
ATOM 632 O O . LEU A 1 80 ? -16.971 2.530 18.754 1.00 93.06 80 LEU A O 1
ATOM 636 N N . ILE A 1 81 ? -15.580 1.370 17.418 1.00 92.31 81 ILE A N 1
ATOM 637 C CA . ILE A 1 81 ? -15.521 0.157 18.239 1.00 92.31 81 ILE A CA 1
ATOM 638 C C . ILE A 1 81 ? -14.936 0.463 19.618 1.00 92.31 81 ILE A C 1
ATOM 640 O O . ILE A 1 81 ? -15.507 0.047 20.624 1.00 92.31 81 ILE A O 1
ATOM 644 N N . GLY A 1 82 ? -13.851 1.239 19.703 1.00 92.19 82 GLY A N 1
ATOM 645 C CA . GLY A 1 82 ? -13.270 1.634 20.988 1.00 92.19 82 GLY A CA 1
ATOM 646 C C . GLY A 1 82 ? -14.248 2.438 21.854 1.00 92.19 82 GLY A C 1
ATOM 647 O O . GLY A 1 82 ? -14.373 2.194 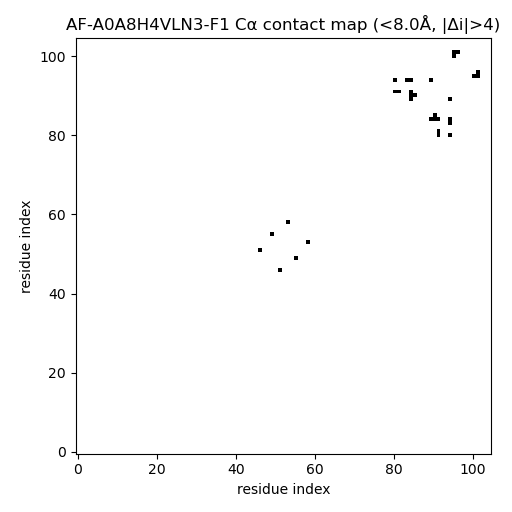23.059 1.00 92.19 82 GLY A O 1
ATOM 648 N N . ARG A 1 83 ? -15.014 3.352 21.245 1.00 93.50 83 ARG A N 1
ATOM 649 C CA . ARG A 1 83 ? -16.069 4.100 21.951 1.00 93.50 83 ARG A CA 1
ATOM 650 C C . ARG A 1 83 ? -17.217 3.191 22.384 1.00 93.50 83 ARG A C 1
ATOM 652 O O . ARG A 1 83 ? -17.693 3.312 23.510 1.00 93.50 83 ARG A O 1
ATOM 659 N N . LEU A 1 84 ? -17.635 2.269 21.521 1.00 91.31 84 LEU A N 1
ATOM 660 C CA . LEU A 1 84 ? -18.702 1.316 21.808 1.00 91.31 84 LEU A CA 1
ATOM 661 C C . LEU A 1 84 ? -18.329 0.380 22.963 1.00 91.31 84 LEU A C 1
ATOM 663 O O . LEU A 1 84 ? -19.128 0.201 23.879 1.00 91.31 84 LEU A O 1
ATOM 667 N N . ALA A 1 85 ? -17.108 -0.156 22.951 1.00 92.56 85 ALA A N 1
ATOM 668 C CA . ALA A 1 85 ? -16.555 -0.961 24.034 1.00 92.56 85 ALA A CA 1
ATOM 669 C C . ALA A 1 85 ? -16.561 -0.188 25.363 1.00 92.56 85 ALA A C 1
ATOM 671 O O . ALA A 1 85 ? -17.018 -0.708 26.380 1.00 92.56 85 ALA A O 1
ATOM 672 N N . SER A 1 86 ? -16.159 1.090 25.330 1.00 92.56 86 SER A N 1
ATOM 673 C CA . SER A 1 86 ? -16.169 1.970 26.507 1.00 92.56 86 SER A CA 1
ATOM 674 C C . SER A 1 86 ? -17.578 2.165 27.081 1.00 92.56 86 SER A C 1
ATOM 676 O O . SER A 1 86 ? -17.767 2.067 28.291 1.00 92.56 86 SER A O 1
ATOM 678 N N . ILE A 1 87 ? -18.580 2.403 26.224 1.00 93.94 87 ILE A N 1
ATOM 679 C CA . ILE A 1 87 ? -19.982 2.587 26.643 1.00 93.94 87 ILE A CA 1
ATOM 680 C C . ILE A 1 87 ? -20.559 1.288 27.213 1.00 93.94 87 ILE A C 1
ATOM 682 O O . ILE A 1 87 ? -21.256 1.310 28.223 1.00 93.94 87 ILE A O 1
ATOM 686 N N . LYS A 1 88 ? -20.258 0.153 26.577 1.00 91.88 88 LYS A N 1
ATOM 687 C CA . LYS A 1 88 ? -20.717 -1.175 27.003 1.00 91.88 88 LYS A CA 1
ATOM 688 C C . LYS A 1 88 ? -19.920 -1.748 28.184 1.00 91.88 88 LYS A C 1
ATOM 690 O O . LYS A 1 88 ? -20.242 -2.843 28.628 1.00 91.88 88 LYS A O 1
ATOM 695 N N . GLN A 1 89 ? -18.897 -1.037 28.674 1.00 93.00 89 GLN A N 1
ATOM 696 C CA . GLN A 1 89 ? -17.964 -1.508 29.708 1.00 93.00 89 GLN A CA 1
ATOM 697 C C . GLN A 1 89 ? -17.393 -2.901 29.406 1.00 93.00 89 GLN A C 1
ATOM 699 O O . GLN A 1 89 ? -17.232 -3.743 30.287 1.00 93.00 89 GLN A O 1
ATOM 704 N N . THR A 1 90 ? -17.099 -3.146 28.134 1.00 91.75 90 THR A N 1
ATOM 705 C CA . THR A 1 90 ? -16.559 -4.414 27.647 1.00 91.75 90 THR A CA 1
ATOM 706 C C . THR A 1 90 ? -15.243 -4.176 26.912 1.00 91.75 90 THR A C 1
ATOM 708 O O . THR A 1 90 ? -14.801 -3.041 26.729 1.00 91.75 90 THR A O 1
ATOM 711 N N . THR A 1 91 ? -14.578 -5.252 26.509 1.00 89.56 91 THR A N 1
ATOM 712 C CA . THR A 1 91 ? -13.318 -5.170 25.772 1.00 89.56 91 THR A CA 1
ATOM 713 C C . THR A 1 91 ? -13.571 -5.034 24.273 1.00 89.56 91 THR A C 1
ATOM 715 O O . THR A 1 91 ? -14.567 -5.522 23.744 1.00 89.56 91 THR A O 1
ATOM 718 N N . ILE A 1 92 ? -12.633 -4.409 23.559 1.00 86.50 92 ILE A N 1
ATOM 719 C CA . ILE A 1 92 ? -12.666 -4.315 22.088 1.00 86.50 92 ILE A CA 1
ATOM 720 C C . ILE A 1 92 ? -12.749 -5.707 21.451 1.00 86.50 92 ILE A C 1
ATOM 722 O O . ILE A 1 92 ? -13.495 -5.898 20.498 1.00 86.50 92 ILE A O 1
ATOM 726 N N . ARG A 1 93 ? -12.037 -6.689 2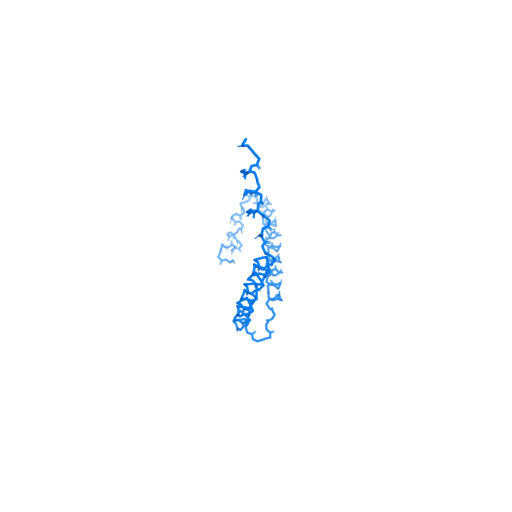2.019 1.00 87.00 93 ARG A N 1
ATOM 727 C CA . ARG A 1 93 ? -12.061 -8.079 21.557 1.00 87.00 93 ARG A CA 1
ATOM 728 C C . ARG A 1 93 ? -13.466 -8.678 21.614 1.00 87.00 93 ARG A C 1
ATOM 730 O O . ARG A 1 93 ? -13.897 -9.303 20.659 1.00 87.00 93 ARG A O 1
ATOM 737 N N . GLN A 1 94 ? -14.187 -8.439 22.704 1.00 86.38 94 GLN A N 1
ATOM 738 C CA . GLN A 1 94 ? -15.541 -8.954 22.877 1.00 86.38 94 GLN A CA 1
ATOM 739 C C . GLN A 1 94 ? -16.528 -8.282 21.911 1.00 86.38 94 GLN A C 1
ATOM 741 O O . GLN A 1 94 ? -17.390 -8.948 21.361 1.00 86.38 94 GLN A O 1
ATOM 746 N N . ILE A 1 95 ? -16.334 -6.993 21.599 1.00 88.50 95 ILE A N 1
ATOM 747 C CA . ILE A 1 95 ? -17.066 -6.336 20.505 1.00 88.50 95 ILE A CA 1
ATOM 748 C C . ILE A 1 95 ? -16.715 -6.961 19.146 1.00 88.50 95 ILE A C 1
ATOM 750 O O . ILE A 1 95 ? -17.603 -7.167 18.332 1.00 88.50 95 ILE A O 1
ATOM 754 N N . HIS A 1 96 ? -15.450 -7.280 18.871 1.00 87.62 96 HIS A N 1
ATOM 755 C CA . HIS A 1 96 ? -15.092 -7.952 17.618 1.00 87.62 96 HIS A CA 1
ATOM 756 C C . HIS A 1 96 ? -15.780 -9.321 17.499 1.00 87.62 96 HIS A C 1
ATOM 758 O O . HIS A 1 96 ? -16.342 -9.625 16.452 1.00 87.62 96 HIS A O 1
ATOM 764 N N . GLU A 1 97 ? -15.815 -10.101 18.581 1.00 87.69 97 GLU A N 1
ATOM 765 C CA . GLU A 1 97 ? -16.512 -11.393 18.643 1.00 87.69 97 GLU A CA 1
ATOM 766 C C . GLU A 1 97 ? -18.038 -11.231 18.468 1.00 87.69 97 GLU A C 1
ATOM 768 O O . GLU A 1 97 ? -18.634 -11.918 17.639 1.00 87.69 97 GLU A O 1
ATOM 773 N N . ASP A 1 98 ? -18.662 -10.272 19.163 1.00 86.62 98 ASP A N 1
ATOM 774 C CA . ASP A 1 98 ? -20.106 -9.989 19.092 1.00 86.62 98 ASP A CA 1
ATOM 775 C C . ASP A 1 98 ? -20.575 -9.580 17.684 1.00 86.62 98 ASP A C 1
ATOM 777 O O . ASP A 1 98 ? -21.708 -9.866 17.291 1.00 86.62 98 ASP A O 1
ATOM 781 N N . TYR A 1 99 ? -19.724 -8.871 16.935 1.00 85.31 99 TYR A N 1
ATOM 782 C CA . TYR A 1 99 ? -20.027 -8.368 15.591 1.00 85.31 99 TYR A CA 1
ATOM 783 C C . TYR A 1 99 ? -19.426 -9.227 14.467 1.00 85.31 99 TYR A C 1
ATOM 785 O O . TYR A 1 99 ? -19.559 -8.861 13.300 1.00 85.31 99 TYR A O 1
ATOM 793 N N . GLY A 1 100 ? -18.793 -10.361 14.792 1.00 84.62 100 GLY A N 1
ATOM 794 C CA . GLY A 1 100 ? -18.203 -11.270 13.804 1.00 84.62 100 GLY A CA 1
ATOM 795 C C . GLY A 1 100 ? -17.019 -10.678 13.031 1.00 84.62 100 GLY A C 1
ATOM 796 O O . GLY A 1 100 ? -16.786 -11.059 11.891 1.00 84.62 100 GLY A O 1
ATOM 797 N N . LEU A 1 101 ? -16.288 -9.735 13.630 1.00 81.38 101 LEU A N 1
ATOM 798 C CA . LEU A 1 101 ? -15.088 -9.111 13.067 1.00 81.38 101 LEU A CA 1
ATOM 799 C C . LEU A 1 101 ? -13.860 -9.973 13.399 1.00 81.38 101 LEU A C 1
ATOM 801 O O . LEU A 1 101 ? -13.065 -9.633 14.278 1.00 81.38 101 LEU A O 1
ATOM 805 N N . THR A 1 102 ? -13.752 -11.134 12.756 1.00 75.94 102 THR A N 1
ATOM 806 C CA . THR A 1 102 ? -12.594 -12.033 12.878 1.00 75.94 102 THR A CA 1
ATOM 807 C C . THR A 1 102 ? -11.438 -11.567 11.991 1.00 75.94 102 THR A C 1
ATOM 809 O O . THR A 1 102 ? -11.664 -10.916 10.978 1.00 75.94 102 THR A O 1
ATOM 812 N N . ASP A 1 103 ? -10.199 -11.923 12.347 1.00 66.81 103 ASP A N 1
ATOM 813 C CA . ASP A 1 103 ? -8.964 -11.517 11.640 1.00 66.81 103 ASP A CA 1
ATOM 814 C C . ASP A 1 103 ? -8.808 -12.120 10.219 1.00 66.81 103 ASP A C 1
ATOM 816 O O . ASP A 1 103 ? -7.752 -11.979 9.604 1.00 66.81 103 ASP A O 1
ATOM 820 N N . ASP A 1 104 ? -9.833 -12.805 9.705 1.00 58.28 104 ASP A N 1
ATOM 821 C CA . ASP A 1 104 ? -9.788 -13.587 8.462 1.00 58.28 104 ASP A CA 1
ATOM 822 C C . ASP A 1 104 ? -10.101 -12.776 7.179 1.00 58.28 104 ASP A C 1
ATOM 824 O O . ASP A 1 104 ? -10.059 -13.348 6.090 1.00 58.28 104 ASP A O 1
ATOM 828 N N . ASP A 1 105 ? -10.345 -11.460 7.282 1.00 49.03 105 ASP A N 1
ATOM 829 C CA . ASP A 1 105 ? -10.617 -10.533 6.157 1.00 49.03 105 ASP A CA 1
ATOM 830 C C . ASP A 1 105 ? -9.617 -9.356 6.078 1.00 49.03 105 ASP A C 1
ATOM 832 O O . ASP A 1 105 ? -9.299 -8.915 4.944 1.00 49.03 105 ASP A O 1
#

Radius of gyration: 34.08 Å; Cα contacts (8 Å, |Δi|>4): 16; chains: 1; bounding box: 97×33×56 Å

Secondary structure (DSSP, 8-state):
--SSSHHHHHTTTS---HHHHHHHHHHHHHHHHHHHHHHHHHHHHHHHHH-TT--HHHHHHHHHHHHHHHHHHHHHHHHHHHHHHHHTTS-HHHHHHHTT--TT-